Protein AF-A0A7C7VV37-F1 (afdb_monomer_lite)

Sequence (136 aa):
MTAARTYRVFPTTESDFDLLTTAVGGDRRAAWALLNKYGSPAAIASSSPDELAKVSGLGPDRAAVLKAGLELGRRAALARPQERPRITKPDDAAALLMSRMRPERLKQAAGDRLSGSPHPHLLPMGQPSGAGGRIL

pLDDT: mean 74.8, std 21.43, range [36.81, 97.81]

Structure (mmCIF, N/CA/C/O backbone):
data_AF-A0A7C7VV37-F1
#
_entry.id   AF-A0A7C7VV37-F1
#
loop_
_atom_site.group_PDB
_atom_site.id
_atom_site.type_symbol
_atom_site.label_atom_id
_atom_site.label_alt_id
_atom_site.label_comp_id
_atom_site.label_asym_id
_atom_site.label_entity_id
_atom_site.label_seq_id
_atom_site.pdbx_PDB_ins_code
_atom_site.Cartn_x
_atom_site.Cartn_y
_atom_site.Cartn_z
_atom_site.occupancy
_atom_site.B_iso_or_equiv
_atom_site.auth_seq_id
_atom_site.auth_comp_id
_atom_site.auth_asym_id
_atom_site.auth_atom_id
_atom_site.pdbx_PDB_model_num
ATOM 1 N N . MET A 1 1 ? -19.741 3.451 -25.345 1.00 37.84 1 MET A N 1
ATOM 2 C CA . MET A 1 1 ? -18.935 4.601 -24.876 1.00 37.84 1 MET A CA 1
ATOM 3 C C . MET A 1 1 ? -17.773 4.053 -24.063 1.00 37.84 1 MET A C 1
ATOM 5 O O . MET A 1 1 ? -17.946 3.718 -22.900 1.00 37.84 1 MET A O 1
ATOM 9 N N . THR A 1 2 ? -16.629 3.845 -24.712 1.00 39.16 2 THR A N 1
ATOM 10 C CA . THR A 1 2 ? -15.441 3.221 -24.112 1.00 39.16 2 THR A CA 1
ATOM 11 C C . THR A 1 2 ? -14.607 4.307 -23.443 1.00 39.16 2 THR A C 1
ATOM 13 O O . THR A 1 2 ? -14.060 5.167 -24.128 1.00 39.16 2 THR A O 1
ATOM 16 N N . ALA A 1 3 ? -14.549 4.307 -22.110 1.00 40.84 3 ALA A N 1
ATOM 17 C CA . ALA A 1 3 ? -13.717 5.238 -21.359 1.00 40.84 3 ALA A CA 1
ATOM 18 C C . ALA A 1 3 ? -12.240 4.927 -21.633 1.00 40.84 3 ALA A C 1
ATOM 20 O O . ALA A 1 3 ? -11.738 3.865 -21.260 1.00 40.84 3 ALA A O 1
ATOM 21 N N . ALA A 1 4 ? -11.555 5.846 -22.314 1.00 40.44 4 ALA A N 1
ATOM 22 C CA . ALA A 1 4 ? -10.115 5.796 -22.496 1.00 40.44 4 ALA A CA 1
ATOM 23 C C . ALA A 1 4 ? -9.451 5.845 -21.113 1.00 40.44 4 ALA A C 1
ATOM 25 O O . ALA A 1 4 ? -9.423 6.878 -20.447 1.00 40.44 4 ALA A O 1
ATOM 26 N N . ARG A 1 5 ? -8.958 4.694 -20.652 1.00 44.53 5 ARG A N 1
ATOM 27 C CA . ARG A 1 5 ? -8.168 4.583 -19.429 1.00 44.53 5 ARG A CA 1
ATOM 28 C C . ARG A 1 5 ? -6.761 5.052 -19.769 1.00 44.53 5 ARG A C 1
ATOM 30 O O . ARG A 1 5 ? -5.924 4.270 -20.206 1.00 44.53 5 ARG A O 1
ATOM 37 N N . THR A 1 6 ? -6.544 6.356 -19.653 1.00 48.72 6 THR A N 1
ATOM 38 C CA . THR A 1 6 ? -5.252 6.999 -19.880 1.00 48.72 6 THR A CA 1
ATOM 39 C C . THR A 1 6 ? -4.242 6.399 -18.908 1.00 48.72 6 THR A C 1
ATOM 41 O O . THR A 1 6 ? -4.266 6.688 -17.713 1.00 48.72 6 THR A O 1
ATOM 44 N N . TYR A 1 7 ? -3.375 5.517 -19.404 1.00 41.97 7 TYR A N 1
ATOM 45 C CA . TYR A 1 7 ? -2.213 5.059 -18.657 1.00 41.97 7 TYR A CA 1
ATOM 46 C C . TYR A 1 7 ? -1.293 6.263 -18.481 1.00 41.97 7 TYR A C 1
ATOM 48 O O . TYR A 1 7 ? -0.603 6.677 -19.412 1.00 41.97 7 TYR A O 1
ATOM 56 N N . ARG A 1 8 ? -1.324 6.874 -17.296 1.00 59.25 8 ARG A N 1
ATOM 57 C CA . ARG A 1 8 ? -0.332 7.876 -16.929 1.00 59.25 8 ARG A CA 1
ATOM 58 C C . ARG A 1 8 ? 0.976 7.123 -16.715 1.00 59.25 8 ARG A C 1
ATOM 60 O O . ARG A 1 8 ? 1.091 6.326 -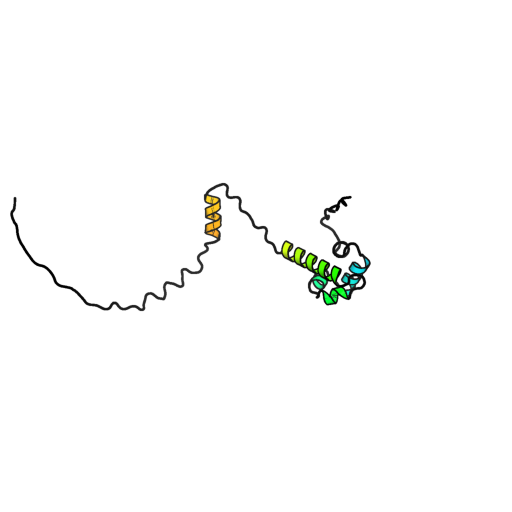15.790 1.00 59.25 8 ARG A O 1
ATOM 67 N N . VAL A 1 9 ? 1.913 7.310 -17.636 1.00 47.94 9 VAL A N 1
ATOM 68 C CA . VAL A 1 9 ? 3.290 6.839 -17.487 1.00 47.94 9 VAL A CA 1
ATOM 69 C C . VAL A 1 9 ? 3.859 7.546 -16.259 1.00 47.94 9 VAL A C 1
ATOM 71 O O . VAL A 1 9 ? 3.878 8.774 -16.219 1.00 47.94 9 VAL A O 1
ATOM 74 N N . PHE A 1 10 ? 4.235 6.778 -15.237 1.00 49.16 10 PHE A N 1
ATOM 75 C CA . PHE A 1 10 ? 4.774 7.323 -13.994 1.00 49.16 10 PHE A CA 1
ATOM 76 C C . PHE A 1 10 ? 6.216 7.802 -14.232 1.00 49.16 10 PHE A C 1
ATOM 78 O O . PHE A 1 10 ? 7.053 6.985 -14.629 1.00 49.16 10 PHE A O 1
ATOM 85 N N . PRO A 1 11 ? 6.532 9.092 -14.026 1.00 54.22 11 PRO A N 1
ATOM 86 C CA . PRO A 1 11 ? 7.916 9.543 -13.962 1.00 54.22 11 PRO A CA 1
ATOM 87 C C . PRO A 1 11 ? 8.602 8.930 -12.730 1.00 54.22 11 PRO A C 1
ATOM 89 O O . PRO A 1 11 ? 7.966 8.627 -11.726 1.00 54.22 11 PRO A O 1
ATOM 92 N N . THR A 1 12 ? 9.916 8.729 -12.792 1.00 58.50 12 THR A N 1
ATOM 93 C CA . THR A 1 12 ? 10.710 7.975 -11.800 1.00 58.50 12 THR A CA 1
ATOM 94 C C . THR A 1 12 ? 10.874 8.655 -10.430 1.00 58.50 12 THR A C 1
ATOM 96 O O . THR A 1 12 ? 11.605 8.150 -9.584 1.00 58.50 12 THR A O 1
ATOM 99 N N . THR A 1 13 ? 10.204 9.782 -10.192 1.00 53.66 13 THR A N 1
ATOM 100 C CA . THR A 1 13 ? 10.221 10.558 -8.942 1.00 53.66 13 THR A CA 1
ATOM 101 C C . THR A 1 13 ? 8.792 10.919 -8.559 1.00 53.66 13 THR A C 1
ATOM 103 O O . THR A 1 13 ? 8.325 12.014 -8.857 1.00 53.66 13 THR A O 1
ATOM 106 N N . GLU A 1 14 ? 8.094 9.992 -7.914 1.00 67.38 14 GLU A N 1
ATOM 107 C CA . GLU A 1 14 ? 6.828 10.264 -7.230 1.00 67.38 14 GLU A CA 1
ATOM 108 C C . GLU A 1 14 ? 7.069 10.100 -5.730 1.00 67.38 14 GLU A C 1
ATOM 110 O O . GLU A 1 14 ? 7.796 9.193 -5.313 1.00 67.38 14 GLU A O 1
ATOM 115 N N . SER A 1 15 ? 6.499 10.985 -4.910 1.00 87.62 15 SER A N 1
ATOM 116 C CA . SER A 1 15 ? 6.572 10.804 -3.460 1.00 87.62 15 SER A CA 1
ATOM 117 C C . SER A 1 15 ? 5.749 9.579 -3.045 1.00 87.62 15 SER A C 1
ATOM 119 O O . SER A 1 15 ? 4.760 9.235 -3.700 1.00 87.62 15 SER A O 1
ATOM 121 N N . ASP A 1 16 ? 6.089 8.950 -1.916 1.00 89.50 16 ASP A N 1
ATOM 122 C CA . ASP A 1 16 ? 5.292 7.855 -1.339 1.00 89.50 16 ASP A CA 1
ATOM 123 C C . ASP A 1 16 ? 3.809 8.229 -1.200 1.00 89.50 16 ASP A C 1
ATOM 125 O O . ASP A 1 16 ? 2.917 7.396 -1.370 1.00 89.50 16 ASP A O 1
ATOM 129 N N . PHE A 1 17 ? 3.535 9.504 -0.928 1.00 92.00 17 PHE A N 1
ATOM 130 C CA . PHE A 1 17 ? 2.188 10.030 -0.802 1.00 92.00 17 PHE A CA 1
ATOM 131 C C . PHE A 1 17 ? 1.425 10.055 -2.132 1.00 92.00 17 PHE A C 1
ATOM 133 O O . PHE A 1 17 ? 0.242 9.702 -2.159 1.00 92.00 17 PHE A O 1
ATOM 140 N N . ASP A 1 18 ? 2.068 10.430 -3.237 1.00 91.75 18 ASP A N 1
ATOM 141 C CA . ASP A 1 18 ? 1.428 10.474 -4.559 1.00 91.75 18 ASP A CA 1
ATOM 142 C C . ASP A 1 18 ? 1.213 9.062 -5.123 1.00 91.75 18 ASP A C 1
ATOM 144 O O . ASP A 1 18 ? 0.149 8.758 -5.684 1.00 91.75 18 ASP A O 1
ATOM 148 N N . LEU A 1 19 ? 2.161 8.155 -4.864 1.00 91.50 19 LEU A N 1
ATOM 149 C CA . LEU A 1 19 ? 2.008 6.730 -5.156 1.00 91.50 19 LEU A CA 1
ATOM 150 C C . LEU A 1 19 ? 0.844 6.122 -4.372 1.00 91.50 19 LEU A C 1
ATOM 152 O O . LEU A 1 19 ? -0.016 5.463 -4.960 1.00 91.50 19 LEU A O 1
ATOM 156 N N . LEU A 1 20 ? 0.765 6.382 -3.064 1.00 93.25 20 LEU A N 1
ATOM 157 C CA . LEU A 1 20 ? -0.339 5.899 -2.238 1.00 93.25 20 LEU A CA 1
ATOM 158 C C . LEU A 1 20 ? -1.669 6.508 -2.660 1.00 93.25 20 LEU A C 1
ATOM 160 O O . LEU A 1 20 ? -2.638 5.766 -2.786 1.00 93.25 20 LEU A O 1
ATOM 164 N N . THR A 1 21 ? -1.715 7.813 -2.943 1.00 94.44 21 THR A N 1
ATOM 165 C CA . THR A 1 21 ? -2.909 8.493 -3.466 1.00 94.44 21 THR A CA 1
ATOM 166 C C . THR A 1 21 ? -3.427 7.772 -4.702 1.00 94.44 21 THR A C 1
ATOM 168 O O . THR A 1 21 ? -4.615 7.466 -4.785 1.00 94.44 21 THR A O 1
ATOM 171 N N . THR A 1 22 ? -2.542 7.434 -5.638 1.00 92.12 22 THR A N 1
ATOM 172 C CA . THR A 1 22 ? -2.913 6.692 -6.846 1.00 92.12 22 THR A CA 1
ATOM 173 C C . THR A 1 22 ? -3.379 5.272 -6.522 1.00 92.12 22 THR A C 1
ATOM 175 O O . THR A 1 22 ? -4.425 4.847 -7.012 1.00 92.12 22 THR A O 1
ATOM 178 N N . ALA A 1 23 ? -2.650 4.552 -5.665 1.00 91.94 23 ALA A N 1
ATOM 179 C CA . ALA A 1 23 ? -2.962 3.175 -5.282 1.00 91.94 23 ALA A CA 1
ATOM 180 C C . ALA A 1 23 ? -4.324 3.044 -4.589 1.00 91.94 23 ALA A C 1
ATOM 182 O O . ALA A 1 23 ? -5.014 2.041 -4.760 1.00 91.94 23 ALA A O 1
ATOM 183 N N . VAL A 1 24 ? -4.743 4.072 -3.849 1.00 93.50 24 VAL A N 1
ATOM 184 C CA . VAL A 1 24 ? -6.067 4.114 -3.230 1.00 93.50 24 VAL A CA 1
ATOM 185 C C . VAL A 1 24 ? -7.133 4.727 -4.147 1.00 93.50 24 VAL A C 1
ATOM 187 O O . VAL A 1 24 ? -8.242 4.951 -3.690 1.00 93.50 24 VAL A O 1
ATOM 190 N N . GLY A 1 25 ? -6.872 4.984 -5.431 1.00 90.94 25 GLY A N 1
ATOM 191 C CA . GLY A 1 25 ? -7.888 5.486 -6.367 1.00 90.94 25 GLY A CA 1
ATOM 192 C C . GLY A 1 25 ? -8.094 7.005 -6.340 1.00 90.94 25 GLY A C 1
ATOM 193 O O . GLY A 1 25 ? -9.196 7.482 -6.590 1.00 90.94 25 GLY A O 1
ATOM 194 N N . GLY A 1 26 ? -7.049 7.773 -6.030 1.00 91.12 26 GLY A N 1
ATOM 195 C CA . GLY A 1 26 ? -7.045 9.241 -6.047 1.00 91.12 26 GLY A CA 1
ATOM 196 C C . GLY A 1 26 ? -7.403 9.907 -4.714 1.00 91.12 26 GLY A C 1
ATOM 197 O O . GLY A 1 26 ? -7.388 11.133 -4.607 1.00 91.12 26 GLY A O 1
ATOM 198 N N . ASP A 1 27 ? -7.706 9.127 -3.680 1.00 94.44 27 ASP A N 1
ATOM 199 C CA . ASP A 1 27 ? -8.124 9.644 -2.377 1.00 94.44 27 ASP A CA 1
ATOM 200 C C . ASP A 1 27 ? -6.929 10.085 -1.522 1.00 94.44 27 ASP A C 1
ATOM 202 O O . ASP A 1 27 ? -6.329 9.320 -0.761 1.00 94.44 27 ASP A O 1
ATOM 206 N N . ARG A 1 28 ? -6.604 11.371 -1.636 1.00 94.69 28 ARG A N 1
ATOM 207 C CA . ARG A 1 28 ? -5.515 12.016 -0.891 1.00 94.69 28 ARG A CA 1
ATOM 208 C C . ARG A 1 28 ? -5.706 11.956 0.626 1.00 94.69 28 ARG A C 1
ATOM 210 O O . ARG A 1 28 ? -4.719 11.931 1.356 1.00 94.69 28 ARG A O 1
ATOM 217 N N . ARG A 1 29 ? -6.952 11.937 1.120 1.00 95.88 29 ARG A N 1
ATOM 218 C CA . ARG A 1 29 ? -7.229 11.890 2.566 1.00 95.88 29 ARG A CA 1
ATOM 219 C C . ARG A 1 29 ? -6.911 10.511 3.125 1.00 95.88 29 ARG A C 1
ATOM 221 O O . ARG A 1 29 ? -6.231 10.421 4.144 1.00 95.88 29 ARG A O 1
ATOM 228 N N . ALA A 1 30 ? -7.332 9.455 2.429 1.00 96.00 30 ALA A N 1
ATOM 229 C CA . ALA A 1 30 ? -6.977 8.087 2.795 1.00 96.00 30 ALA A CA 1
ATOM 230 C C . ALA A 1 30 ? -5.456 7.860 2.730 1.00 96.00 30 ALA A C 1
ATOM 232 O O . ALA A 1 30 ? -4.888 7.282 3.654 1.00 96.00 30 ALA A O 1
ATOM 233 N N . ALA A 1 31 ? -4.776 8.374 1.696 1.00 95.75 31 ALA A N 1
ATOM 234 C CA . ALA A 1 31 ? -3.317 8.285 1.582 1.00 95.75 31 ALA A CA 1
ATOM 235 C C . ALA A 1 31 ? -2.589 8.987 2.741 1.00 95.75 31 ALA A C 1
ATOM 237 O O . ALA A 1 31 ? -1.659 8.429 3.322 1.00 95.75 31 ALA A O 1
ATOM 238 N N . TRP A 1 32 ? -3.048 10.180 3.130 1.00 95.62 32 TRP A N 1
ATOM 239 C CA . TRP A 1 32 ? -2.484 10.917 4.263 1.00 95.62 32 TRP A CA 1
ATOM 240 C C . TRP A 1 32 ? -2.717 10.178 5.583 1.00 95.62 32 TRP A C 1
ATOM 242 O O . TRP A 1 32 ? -1.799 10.033 6.387 1.00 95.62 32 TRP A O 1
ATOM 252 N N . ALA A 1 33 ? -3.929 9.655 5.793 1.00 96.88 33 ALA A N 1
ATOM 253 C CA . ALA A 1 33 ? -4.268 8.885 6.986 1.00 96.88 33 ALA A CA 1
ATOM 254 C C . ALA A 1 33 ? -3.435 7.598 7.099 1.00 96.88 33 ALA A C 1
ATOM 256 O O . ALA A 1 33 ? -3.002 7.245 8.194 1.00 96.88 33 ALA A O 1
ATOM 257 N N . LEU A 1 34 ? -3.170 6.923 5.976 1.00 97.19 34 LEU A N 1
ATOM 258 C CA . LEU A 1 34 ? -2.282 5.764 5.921 1.00 97.19 34 LEU A CA 1
ATOM 259 C C . LEU A 1 34 ? -0.846 6.138 6.306 1.00 97.19 34 LEU A C 1
ATOM 261 O O . LEU A 1 34 ? -0.280 5.512 7.202 1.00 97.19 34 LEU A O 1
ATOM 265 N N . LEU A 1 35 ? -0.267 7.167 5.682 1.00 95.62 35 LEU A N 1
ATOM 266 C CA . LEU A 1 35 ? 1.104 7.579 5.995 1.00 95.62 35 LEU A CA 1
ATOM 267 C C . LEU A 1 35 ? 1.257 8.057 7.435 1.00 95.62 35 LEU A C 1
ATOM 269 O O . LEU A 1 35 ? 2.227 7.692 8.085 1.00 95.62 35 LEU A O 1
ATOM 273 N N . ASN A 1 36 ? 0.292 8.792 7.978 1.00 96.38 36 ASN A N 1
ATOM 274 C CA . ASN A 1 36 ? 0.379 9.230 9.369 1.00 96.38 36 ASN A CA 1
ATOM 275 C C . ASN A 1 36 ? 0.199 8.104 10.377 1.00 96.38 36 ASN A C 1
ATOM 277 O O . ASN A 1 36 ? 0.824 8.126 11.432 1.00 96.38 36 ASN A O 1
ATOM 281 N N . LYS A 1 37 ? -0.665 7.129 10.080 1.00 97.06 37 LYS A N 1
ATOM 282 C CA . LYS A 1 37 ? -0.914 6.013 10.995 1.00 97.06 37 LYS A CA 1
ATOM 283 C C . LYS A 1 37 ? 0.224 4.992 10.986 1.00 97.06 37 LYS A C 1
ATOM 285 O O . LYS A 1 37 ? 0.547 4.450 12.036 1.00 97.06 37 LYS A O 1
ATOM 290 N N . TYR A 1 38 ? 0.800 4.708 9.819 1.00 97.00 38 TYR A N 1
ATOM 291 C CA . TYR A 1 38 ? 1.765 3.615 9.639 1.00 97.00 38 TYR A CA 1
ATOM 292 C C . TYR A 1 38 ? 3.201 4.097 9.382 1.00 97.00 38 TYR A C 1
ATOM 294 O O . TYR A 1 38 ? 4.138 3.309 9.466 1.00 97.00 38 TYR A O 1
ATOM 302 N N . GLY A 1 39 ? 3.402 5.373 9.057 1.00 94.38 39 GLY A N 1
ATOM 303 C CA . GLY A 1 39 ? 4.710 6.015 8.889 1.00 94.38 39 GLY A CA 1
ATOM 304 C C . GLY A 1 39 ? 5.436 5.704 7.578 1.00 94.38 39 GLY A C 1
ATOM 305 O O . GLY A 1 39 ? 6.222 6.525 7.118 1.00 94.38 39 GLY A O 1
ATOM 306 N N . SER A 1 40 ? 5.196 4.546 6.957 1.00 93.81 40 SER A N 1
ATOM 307 C CA . SER A 1 40 ? 5.883 4.151 5.719 1.00 93.81 40 SER A CA 1
ATOM 308 C C . SER A 1 40 ? 5.062 3.192 4.845 1.00 93.81 40 SER A C 1
ATOM 310 O O . SER A 1 40 ? 4.260 2.413 5.374 1.00 93.81 40 SER A O 1
ATOM 312 N N . PRO A 1 41 ? 5.305 3.151 3.518 1.00 92.00 41 PRO A N 1
ATOM 313 C CA . PRO A 1 41 ? 4.717 2.143 2.632 1.00 92.00 41 PRO A CA 1
ATOM 314 C C . PRO A 1 41 ? 5.028 0.701 3.047 1.00 92.00 41 PRO A C 1
ATOM 316 O O . PRO A 1 41 ? 4.180 -0.176 2.895 1.00 92.00 41 PRO A O 1
ATOM 319 N N . ALA A 1 42 ? 6.213 0.449 3.613 1.00 92.12 42 ALA A N 1
ATOM 320 C CA . ALA A 1 42 ? 6.595 -0.874 4.103 1.00 92.12 42 ALA A CA 1
ATOM 321 C C . ALA A 1 42 ? 5.703 -1.336 5.270 1.00 92.12 42 ALA A C 1
ATOM 323 O O . ALA A 1 42 ? 5.225 -2.470 5.262 1.00 92.12 42 ALA A O 1
ATOM 324 N N . ALA A 1 43 ? 5.421 -0.450 6.230 1.00 96.25 43 ALA A N 1
ATOM 325 C CA . ALA A 1 43 ? 4.519 -0.739 7.348 1.00 96.25 43 ALA A CA 1
ATOM 326 C C . ALA A 1 43 ? 3.057 -0.916 6.895 1.00 96.25 43 ALA A C 1
ATOM 328 O O . ALA A 1 43 ? 2.331 -1.769 7.406 1.00 96.25 43 ALA A O 1
ATOM 329 N N . ILE A 1 44 ? 2.622 -0.158 5.884 1.00 97.06 44 ILE A N 1
ATOM 330 C CA . ILE A 1 44 ? 1.308 -0.356 5.252 1.00 97.06 44 ILE A CA 1
ATOM 331 C C . ILE A 1 44 ? 1.250 -1.740 4.586 1.00 97.06 44 ILE A C 1
ATOM 333 O O . ILE A 1 44 ? 0.273 -2.472 4.743 1.00 97.06 44 ILE A O 1
ATOM 337 N N . ALA A 1 45 ? 2.311 -2.133 3.876 1.00 95.69 45 ALA A N 1
ATOM 338 C CA . ALA A 1 45 ? 2.392 -3.419 3.193 1.00 95.69 45 ALA A CA 1
ATOM 339 C C . ALA A 1 45 ? 2.433 -4.618 4.150 1.00 95.69 45 ALA A C 1
ATOM 341 O O . ALA A 1 45 ? 1.927 -5.679 3.783 1.00 95.69 45 ALA A O 1
ATOM 342 N N . SER A 1 46 ? 2.979 -4.477 5.360 1.00 96.00 46 SER A N 1
ATOM 343 C CA . SER A 1 46 ? 2.979 -5.542 6.373 1.00 96.00 46 SER A CA 1
ATOM 344 C C . SER A 1 46 ? 1.672 -5.640 7.169 1.00 96.00 46 SER A C 1
ATOM 346 O O . SER A 1 46 ? 1.390 -6.695 7.732 1.00 96.00 46 SER A O 1
ATOM 348 N N . SER A 1 47 ? 0.846 -4.592 7.170 1.00 97.75 47 SER A N 1
ATOM 349 C CA . SER A 1 47 ? -0.438 -4.564 7.882 1.00 97.75 47 SER A CA 1
ATOM 350 C C . SER A 1 47 ? -1.487 -5.488 7.249 1.00 97.75 47 SER A C 1
ATOM 352 O O . SER A 1 47 ? -1.458 -5.770 6.040 1.00 97.75 47 SER A O 1
ATOM 354 N N . SER A 1 48 ? -2.438 -5.963 8.056 1.00 96.81 48 SER A N 1
ATOM 355 C CA . SER A 1 48 ? -3.534 -6.814 7.577 1.00 96.81 48 SER A CA 1
ATOM 356 C C . SER A 1 48 ? -4.608 -6.011 6.816 1.00 96.81 48 SER A C 1
ATOM 358 O O . SER A 1 48 ? -4.797 -4.822 7.089 1.00 96.81 48 SER A O 1
ATOM 360 N N . PRO A 1 49 ? -5.351 -6.631 5.875 1.00 95.56 49 PRO A N 1
ATOM 361 C CA . PRO A 1 49 ? -6.460 -5.964 5.189 1.00 95.56 49 PRO A CA 1
ATOM 362 C C . PRO A 1 49 ? -7.505 -5.385 6.155 1.00 95.56 49 PRO A C 1
ATOM 364 O O . PRO A 1 49 ? -7.968 -4.268 5.941 1.00 95.56 49 PRO A O 1
ATOM 367 N N . ASP A 1 50 ? -7.817 -6.089 7.248 1.00 97.38 50 ASP A N 1
ATOM 368 C CA . ASP A 1 50 ? -8.810 -5.652 8.239 1.00 97.38 50 ASP A CA 1
ATOM 369 C C . ASP A 1 50 ? -8.358 -4.414 9.025 1.00 97.38 50 ASP A C 1
ATOM 371 O O . ASP A 1 50 ? -9.163 -3.544 9.359 1.00 97.38 50 ASP A O 1
ATOM 375 N N . GLU A 1 51 ? -7.063 -4.292 9.324 1.00 97.81 51 GLU A N 1
ATOM 376 C CA . GLU A 1 51 ? -6.513 -3.094 9.967 1.00 97.81 51 GLU A CA 1
ATOM 377 C C . GLU A 1 51 ? -6.509 -1.890 9.031 1.00 97.81 51 GLU A C 1
ATOM 379 O O . GLU A 1 51 ? -6.792 -0.769 9.467 1.00 97.81 51 GLU A O 1
ATOM 384 N N . LEU A 1 52 ? -6.201 -2.125 7.755 1.00 97.69 52 LEU A N 1
ATOM 385 C CA . LEU A 1 52 ? -6.226 -1.096 6.722 1.00 97.69 52 LEU A CA 1
ATOM 386 C C . LEU A 1 52 ? -7.660 -0.640 6.437 1.00 97.69 52 LEU A C 1
ATOM 388 O O . LEU A 1 52 ? -7.898 0.557 6.307 1.00 97.69 52 LEU A O 1
ATOM 392 N N . ALA A 1 53 ? -8.632 -1.555 6.431 1.00 97.50 53 ALA A N 1
ATOM 393 C CA . ALA A 1 53 ? -10.047 -1.244 6.225 1.00 97.50 53 ALA A CA 1
ATOM 394 C C . ALA A 1 53 ? -10.611 -0.275 7.280 1.00 97.50 53 ALA A C 1
ATOM 396 O O . ALA A 1 53 ? -11.551 0.465 6.992 1.00 97.50 53 ALA A O 1
ATOM 397 N N . LYS A 1 54 ? -10.010 -0.232 8.479 1.00 97.38 54 LYS A N 1
ATOM 398 C CA . LYS A 1 54 ? -10.357 0.717 9.555 1.00 97.38 54 LYS A CA 1
ATOM 399 C C . LYS A 1 54 ? -9.855 2.141 9.297 1.00 97.38 54 LYS A C 1
ATOM 401 O O . LYS A 1 54 ? -10.181 3.045 10.064 1.00 97.38 54 LYS A O 1
ATOM 406 N N . VAL A 1 55 ? -9.032 2.367 8.273 1.00 96.38 55 VAL A N 1
ATOM 407 C CA . VAL A 1 55 ? -8.631 3.720 7.877 1.00 96.38 55 VAL A CA 1
ATOM 408 C C . VAL A 1 55 ? -9.812 4.412 7.204 1.00 96.38 55 VAL A C 1
ATOM 410 O O . VAL A 1 55 ? -10.402 3.891 6.256 1.00 96.38 55 VAL A O 1
ATOM 413 N N . SER A 1 56 ? -10.147 5.603 7.703 1.00 92.12 56 SER A N 1
ATOM 414 C CA . SER A 1 56 ? -11.250 6.409 7.178 1.00 92.12 56 SER A CA 1
ATOM 415 C C . SER A 1 56 ? -11.098 6.636 5.672 1.00 92.12 56 SER A C 1
ATOM 417 O O . SER A 1 56 ? -10.037 7.042 5.198 1.00 92.12 56 SER A O 1
ATOM 419 N N . GLY A 1 57 ? -12.163 6.345 4.925 1.00 87.25 57 GLY A N 1
ATOM 420 C CA . GLY A 1 57 ? -12.198 6.456 3.467 1.00 87.25 57 GLY A CA 1
ATOM 421 C C . GLY A 1 57 ? -11.707 5.224 2.702 1.00 87.25 57 GLY A C 1
ATOM 422 O O . GLY A 1 57 ? -11.950 5.162 1.503 1.00 87.25 57 GLY A O 1
ATOM 423 N N . LEU A 1 58 ? -11.083 4.223 3.341 1.00 93.62 58 LEU A N 1
ATOM 424 C CA . LEU A 1 58 ? -10.599 3.026 2.638 1.00 93.62 58 LEU A CA 1
ATOM 425 C C . LEU A 1 58 ? -11.673 1.926 2.564 1.00 93.62 58 LEU A C 1
ATOM 427 O O . LEU A 1 58 ? -12.087 1.545 1.471 1.00 93.62 58 LEU A O 1
ATOM 431 N N . GLY A 1 59 ? -12.171 1.449 3.708 1.00 95.19 59 GLY A N 1
ATOM 432 C CA . GLY A 1 59 ? -13.109 0.320 3.751 1.00 95.19 59 GLY A CA 1
ATOM 433 C C . GLY A 1 59 ? -12.500 -1.008 3.254 1.00 95.19 59 GLY A C 1
ATOM 434 O O . GLY A 1 59 ? -11.343 -1.042 2.822 1.00 95.19 59 GLY A O 1
ATOM 435 N N . PRO A 1 60 ? -13.250 -2.123 3.328 1.00 96.75 60 PRO A N 1
ATOM 436 C CA . PRO A 1 60 ? -12.722 -3.464 3.054 1.00 96.75 60 PRO A CA 1
ATOM 437 C C . PRO A 1 60 ? -12.282 -3.652 1.597 1.00 96.75 60 PRO A C 1
ATOM 439 O O . PRO A 1 60 ? -11.177 -4.135 1.348 1.00 96.75 60 PRO A O 1
ATOM 442 N N . ASP A 1 61 ? -13.088 -3.202 0.633 1.00 95.19 61 ASP A N 1
ATOM 443 C CA . ASP A 1 61 ? -12.815 -3.422 -0.791 1.00 95.19 61 ASP A CA 1
ATOM 444 C C . ASP A 1 61 ? -11.534 -2.713 -1.244 1.00 95.19 61 ASP A C 1
ATOM 446 O O . ASP A 1 61 ? -10.661 -3.318 -1.872 1.00 95.19 61 ASP A O 1
ATOM 450 N N . ARG A 1 62 ? -11.362 -1.432 -0.884 1.00 94.81 62 ARG A N 1
ATOM 451 C CA . ARG A 1 62 ? -10.150 -0.690 -1.267 1.00 94.81 62 ARG A CA 1
ATOM 452 C C . ARG A 1 62 ? -8.934 -1.139 -0.463 1.00 94.81 62 ARG A C 1
ATOM 454 O O . ARG A 1 62 ? -7.831 -1.092 -1.001 1.00 94.81 62 ARG A O 1
ATOM 461 N N . ALA A 1 63 ? -9.105 -1.612 0.774 1.00 96.88 63 ALA A N 1
ATOM 462 C CA . ALA A 1 63 ? -8.014 -2.218 1.536 1.00 96.88 63 ALA A CA 1
ATOM 463 C C . ALA A 1 63 ? -7.504 -3.499 0.859 1.00 96.88 63 ALA A C 1
ATOM 465 O O . ALA A 1 63 ? -6.292 -3.674 0.707 1.00 96.88 63 ALA A O 1
ATOM 466 N N . ALA A 1 64 ? -8.413 -4.353 0.380 1.00 96.38 64 ALA A N 1
ATOM 467 C CA . ALA A 1 64 ? -8.064 -5.547 -0.383 1.00 96.38 64 ALA A CA 1
ATOM 468 C C . ALA A 1 64 ? -7.335 -5.196 -1.693 1.00 96.38 64 ALA A C 1
ATOM 470 O O . ALA A 1 64 ? -6.288 -5.777 -1.988 1.00 96.38 64 ALA A O 1
ATOM 471 N N . VAL A 1 65 ? -7.827 -4.202 -2.444 1.00 95.69 65 VAL A N 1
ATOM 472 C CA . VAL A 1 65 ? -7.176 -3.720 -3.679 1.00 95.69 65 VAL A CA 1
ATOM 473 C C . VAL A 1 65 ? -5.781 -3.158 -3.401 1.00 95.69 65 VAL A C 1
ATOM 475 O O . VAL A 1 65 ? -4.832 -3.515 -4.101 1.00 95.69 65 VAL A O 1
ATOM 478 N N . LEU A 1 66 ? -5.624 -2.330 -2.363 1.00 96.19 66 LEU A N 1
ATOM 479 C CA . LEU A 1 66 ? -4.325 -1.783 -1.965 1.00 96.19 66 LEU A CA 1
ATOM 480 C C . LEU A 1 66 ? -3.331 -2.907 -1.643 1.00 96.19 66 LEU A C 1
ATOM 482 O O . LEU A 1 66 ? -2.202 -2.897 -2.134 1.00 96.19 66 LEU A O 1
ATOM 486 N N . LYS A 1 67 ? -3.758 -3.917 -0.875 1.00 96.75 67 LYS A N 1
ATOM 487 C CA . LYS A 1 67 ? -2.925 -5.083 -0.550 1.00 96.75 67 LYS A CA 1
ATOM 488 C C . LYS A 1 67 ? -2.540 -5.887 -1.784 1.00 96.75 67 LYS A C 1
ATOM 490 O O . LYS A 1 67 ? -1.382 -6.284 -1.898 1.00 96.75 67 LYS A O 1
ATOM 495 N N . ALA A 1 68 ? -3.471 -6.095 -2.710 1.00 95.81 68 ALA A N 1
ATOM 496 C CA . ALA A 1 68 ? -3.183 -6.773 -3.968 1.00 95.81 68 ALA A CA 1
ATOM 497 C C . ALA A 1 68 ? -2.141 -6.002 -4.797 1.00 95.81 68 ALA A C 1
ATOM 499 O O . ALA A 1 68 ? -1.196 -6.605 -5.305 1.00 95.81 68 ALA A O 1
ATOM 500 N N . GLY A 1 69 ? -2.268 -4.673 -4.882 1.00 94.44 69 GLY A N 1
ATOM 501 C CA . GLY A 1 69 ? -1.309 -3.809 -5.573 1.00 94.44 69 GLY A CA 1
ATOM 502 C C . GLY A 1 69 ? 0.089 -3.846 -4.951 1.00 94.44 69 GLY A C 1
ATOM 503 O O . GLY A 1 69 ? 1.077 -4.005 -5.667 1.00 94.44 69 GLY A O 1
ATOM 504 N N . LEU A 1 70 ? 0.182 -3.773 -3.620 1.00 94.69 70 LEU A N 1
ATOM 505 C CA . LEU A 1 70 ? 1.457 -3.848 -2.897 1.00 94.69 70 LEU A CA 1
ATOM 506 C C . LEU A 1 70 ? 2.134 -5.214 -3.063 1.00 94.69 70 LEU A C 1
ATOM 508 O O . LEU A 1 70 ? 3.339 -5.280 -3.302 1.00 94.69 70 LEU A O 1
ATOM 512 N N . GLU A 1 71 ? 1.371 -6.306 -3.001 1.00 95.19 71 GLU A N 1
ATOM 513 C CA . GLU A 1 71 ? 1.909 -7.648 -3.241 1.00 95.19 71 GLU A CA 1
ATOM 514 C C . GLU A 1 71 ? 2.362 -7.826 -4.695 1.00 95.19 71 GLU A C 1
ATOM 516 O O . GLU A 1 71 ? 3.413 -8.418 -4.944 1.00 95.19 71 GLU A O 1
ATOM 521 N N . LEU A 1 72 ? 1.618 -7.283 -5.662 1.00 93.81 72 LEU A N 1
ATOM 522 C CA . LEU A 1 72 ? 2.037 -7.281 -7.061 1.00 93.81 72 LEU A CA 1
ATOM 523 C C . LEU A 1 72 ? 3.357 -6.520 -7.240 1.00 93.81 72 LEU A C 1
ATOM 525 O O . LEU A 1 72 ? 4.272 -7.044 -7.874 1.00 93.81 72 LEU A O 1
ATOM 529 N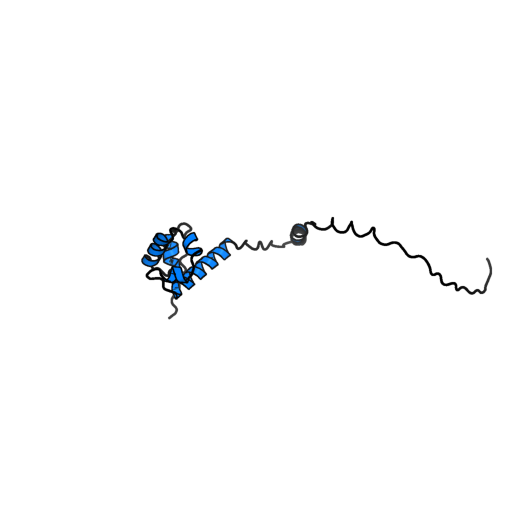 N . GLY A 1 73 ? 3.485 -5.335 -6.636 1.00 89.19 73 GLY A N 1
ATOM 530 C CA . GLY A 1 73 ? 4.728 -4.560 -6.628 1.00 89.19 73 GLY A CA 1
ATOM 531 C C . GLY A 1 73 ? 5.894 -5.339 -6.015 1.00 89.1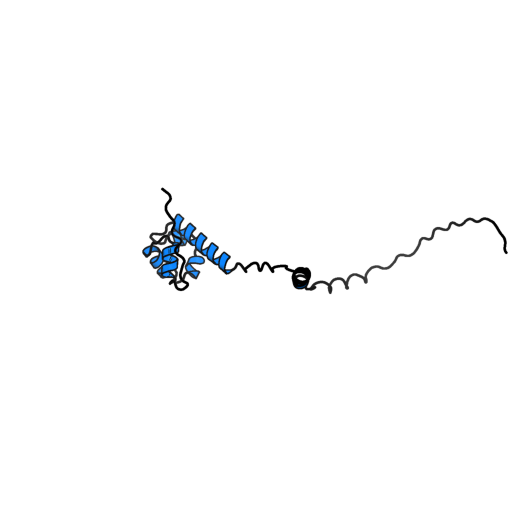9 73 GLY A C 1
ATOM 532 O O . GLY A 1 73 ? 6.967 -5.416 -6.613 1.00 89.19 73 GLY A O 1
ATOM 533 N N . ARG A 1 74 ? 5.670 -6.012 -4.878 1.00 90.50 74 ARG A N 1
ATOM 534 C CA . ARG A 1 74 ? 6.672 -6.879 -4.236 1.00 90.50 74 ARG A CA 1
ATOM 535 C C . ARG A 1 74 ? 7.106 -8.025 -5.151 1.00 90.50 74 ARG A C 1
ATOM 537 O O . ARG A 1 74 ? 8.301 -8.282 -5.283 1.00 90.50 74 ARG A O 1
ATOM 544 N N . ARG A 1 75 ? 6.158 -8.711 -5.801 1.00 91.00 75 ARG A N 1
ATOM 545 C CA . ARG A 1 75 ? 6.460 -9.791 -6.756 1.00 91.00 75 ARG A CA 1
ATOM 546 C C . ARG A 1 75 ? 7.242 -9.279 -7.955 1.00 91.00 75 ARG A C 1
ATOM 548 O O . ARG A 1 75 ? 8.188 -9.942 -8.355 1.00 91.00 75 ARG A O 1
ATOM 555 N N . ALA A 1 76 ? 6.880 -8.118 -8.498 1.00 88.75 76 ALA A N 1
ATOM 556 C CA . ALA A 1 76 ? 7.591 -7.505 -9.614 1.00 88.75 76 ALA A CA 1
ATOM 557 C C . ALA A 1 76 ? 9.033 -7.126 -9.237 1.00 88.75 76 ALA A C 1
ATOM 559 O O . ALA A 1 76 ? 9.947 -7.402 -10.003 1.00 88.75 76 ALA A O 1
ATOM 560 N N . ALA A 1 77 ? 9.251 -6.569 -8.041 1.00 85.56 77 ALA A N 1
ATOM 561 C CA . ALA A 1 77 ? 10.586 -6.213 -7.555 1.00 85.56 77 ALA A CA 1
ATOM 562 C C . ALA A 1 77 ? 11.479 -7.440 -7.287 1.00 85.56 77 ALA A C 1
ATOM 564 O O . ALA A 1 77 ? 12.689 -7.390 -7.493 1.00 85.56 77 ALA A O 1
ATOM 565 N N . LEU A 1 78 ? 10.890 -8.548 -6.825 1.00 86.62 78 LEU A N 1
ATOM 566 C CA . LEU A 1 78 ? 11.606 -9.804 -6.574 1.00 86.62 78 LEU A CA 1
ATOM 567 C C . LEU A 1 78 ? 11.747 -10.684 -7.817 1.00 86.62 78 LEU A C 1
ATOM 569 O O . LEU A 1 78 ? 12.560 -11.613 -7.822 1.00 86.62 78 LEU A O 1
ATOM 573 N N . ALA A 1 79 ? 10.952 -10.428 -8.855 1.00 84.31 79 ALA A N 1
ATOM 574 C CA . ALA A 1 79 ? 11.068 -11.124 -10.117 1.00 84.31 79 ALA A CA 1
ATOM 575 C C . ALA A 1 79 ? 12.426 -10.776 -10.724 1.00 84.31 79 ALA A C 1
ATOM 577 O O . ALA A 1 79 ? 12.636 -9.695 -11.272 1.00 84.31 79 ALA A O 1
ATOM 578 N N . ARG A 1 80 ? 13.367 -11.721 -10.647 1.00 70.44 80 ARG A N 1
ATOM 579 C CA . ARG A 1 80 ? 14.540 -11.670 -11.513 1.00 70.44 80 ARG A CA 1
ATOM 580 C C . ARG A 1 80 ? 14.017 -11.655 -12.945 1.00 70.44 80 ARG A C 1
ATOM 582 O O . ARG A 1 80 ? 13.169 -12.501 -13.257 1.00 70.44 80 ARG A O 1
ATOM 589 N N . PRO A 1 81 ? 14.506 -10.759 -13.816 1.00 65.81 81 PRO A N 1
ATOM 590 C CA . PRO A 1 81 ? 14.308 -10.943 -15.238 1.00 65.81 81 PRO A CA 1
ATOM 591 C C . PRO A 1 81 ? 14.701 -12.388 -15.533 1.00 65.81 81 PRO A C 1
ATOM 593 O O . PRO A 1 81 ? 15.800 -12.815 -15.171 1.00 65.81 81 PRO A O 1
ATOM 596 N N . GLN A 1 82 ? 13.795 -13.178 -16.112 1.00 60.25 82 GLN A N 1
ATOM 597 C CA . GLN A 1 82 ? 14.253 -14.365 -16.809 1.00 60.25 82 GLN A CA 1
ATOM 598 C C . GLN A 1 82 ? 15.142 -13.814 -17.913 1.00 60.25 82 GLN A C 1
ATOM 600 O O . GLN A 1 82 ? 14.646 -13.396 -18.958 1.00 60.25 82 GLN A O 1
ATOM 605 N N . GLU A 1 83 ? 16.450 -13.757 -17.661 1.00 59.47 83 GLU A N 1
ATOM 606 C CA . GLU A 1 83 ? 17.416 -13.756 -18.737 1.00 59.47 83 GLU A CA 1
ATOM 607 C C . GLU A 1 83 ? 17.003 -14.953 -19.584 1.00 59.47 83 GLU A C 1
ATOM 609 O O . GLU A 1 83 ? 17.073 -16.109 -19.160 1.00 59.47 83 GLU A O 1
ATOM 614 N N . ARG A 1 84 ? 16.407 -14.648 -20.734 1.00 67.31 84 ARG A N 1
ATOM 615 C CA . ARG A 1 84 ? 16.227 -15.575 -21.835 1.00 67.31 84 ARG A CA 1
ATOM 616 C C . ARG A 1 84 ? 17.480 -15.389 -22.668 1.00 67.31 84 ARG A C 1
ATOM 618 O O . ARG A 1 84 ? 17.450 -14.587 -23.602 1.00 67.31 84 ARG A O 1
ATOM 625 N N . PRO A 1 85 ? 18.604 -16.014 -22.286 1.00 68.69 85 PRO A N 1
ATOM 626 C CA . PRO A 1 85 ? 19.819 -15.926 -23.066 1.00 68.69 85 PRO A CA 1
ATOM 627 C C . PRO A 1 85 ? 19.470 -16.343 -24.490 1.00 68.69 85 PRO A C 1
ATOM 629 O O . PRO A 1 85 ? 18.889 -17.404 -24.735 1.00 68.69 85 PRO A O 1
ATOM 632 N N . ARG A 1 86 ? 19.721 -15.428 -25.421 1.00 76.94 86 ARG A N 1
ATOM 633 C CA . ARG A 1 86 ? 19.41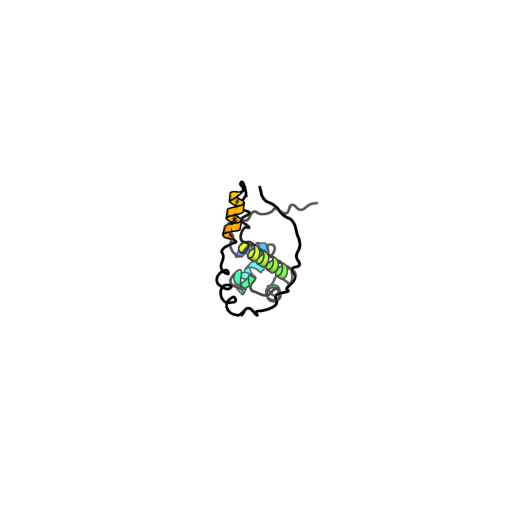0 -15.640 -26.824 1.00 76.94 86 ARG A CA 1
ATOM 634 C C . ARG A 1 86 ? 20.418 -16.652 -27.355 1.00 76.94 86 ARG A C 1
ATOM 636 O O . ARG A 1 86 ? 21.584 -16.319 -27.513 1.00 76.94 86 ARG A O 1
ATOM 643 N N . ILE A 1 87 ? 19.963 -17.876 -27.606 1.00 82.75 87 ILE A N 1
ATOM 644 C CA . ILE A 1 87 ? 20.777 -18.921 -28.230 1.00 82.75 87 ILE A CA 1
ATOM 645 C C . ILE A 1 87 ? 20.832 -18.602 -29.719 1.00 82.75 87 ILE A C 1
ATOM 647 O O . ILE A 1 87 ? 19.852 -18.782 -30.441 1.00 82.75 87 ILE A O 1
ATOM 651 N N . THR A 1 88 ? 21.961 -18.065 -30.159 1.00 87.38 88 THR A N 1
ATOM 652 C CA . THR A 1 88 ? 22.219 -17.764 -31.572 1.00 87.38 88 THR A CA 1
ATOM 653 C C . THR A 1 88 ? 23.132 -18.797 -32.220 1.00 87.38 88 THR A C 1
ATOM 655 O O . THR A 1 88 ? 23.141 -18.922 -33.443 1.00 87.38 88 THR A O 1
ATOM 658 N N . LYS A 1 89 ? 23.847 -19.576 -31.403 1.00 88.88 89 LYS A N 1
ATOM 659 C CA . LYS A 1 89 ? 24.700 -20.690 -31.822 1.00 88.88 89 LYS A CA 1
ATOM 660 C C . LYS A 1 89 ? 24.668 -21.843 -30.804 1.00 88.88 89 LYS A C 1
ATOM 662 O O . LYS A 1 89 ? 24.347 -21.608 -29.638 1.00 88.88 89 LYS A O 1
ATOM 667 N N . PRO A 1 90 ? 25.026 -23.076 -31.212 1.00 84.88 90 PRO A N 1
ATOM 668 C CA . PRO A 1 90 ? 25.042 -24.245 -30.324 1.00 84.88 90 PRO A CA 1
ATOM 669 C C . PRO A 1 90 ? 25.841 -24.049 -29.023 1.00 84.88 90 PRO A C 1
ATOM 671 O O . PRO A 1 90 ? 25.399 -24.490 -27.962 1.00 84.88 90 PRO A O 1
ATOM 674 N N . ASP A 1 91 ? 26.962 -23.323 -29.076 1.00 89.38 91 ASP A N 1
ATOM 675 C CA . ASP A 1 91 ? 27.806 -23.040 -27.904 1.00 89.38 91 ASP A CA 1
ATOM 676 C C . ASP A 1 91 ? 27.077 -22.252 -26.808 1.00 89.38 91 ASP A C 1
ATOM 678 O O . ASP A 1 91 ? 27.329 -22.466 -25.621 1.00 89.38 91 ASP A O 1
ATOM 682 N N . ASP A 1 92 ? 26.143 -21.369 -27.185 1.00 86.88 92 ASP A N 1
ATOM 683 C CA . ASP A 1 92 ? 25.366 -20.582 -26.225 1.00 86.88 92 ASP A CA 1
ATOM 684 C C . ASP A 1 92 ? 24.508 -21.525 -25.364 1.00 86.88 92 ASP A C 1
ATOM 686 O O . ASP A 1 92 ? 24.441 -21.383 -24.145 1.00 86.88 92 ASP A O 1
ATOM 690 N N . ALA A 1 93 ? 23.901 -22.550 -25.975 1.00 83.81 93 ALA A N 1
ATOM 691 C CA . ALA A 1 93 ? 23.125 -23.562 -25.260 1.00 83.81 93 ALA A CA 1
ATOM 692 C C . ALA A 1 93 ? 24.010 -24.416 -24.336 1.00 83.81 93 ALA A C 1
ATOM 694 O O . ALA A 1 93 ? 23.627 -24.696 -23.196 1.00 83.81 93 ALA A O 1
ATOM 695 N N . ALA A 1 94 ? 25.206 -24.792 -24.803 1.00 85.81 94 ALA A N 1
ATOM 696 C CA . ALA A 1 94 ? 26.166 -25.567 -24.022 1.00 85.81 94 ALA A CA 1
ATOM 697 C C . ALA A 1 94 ? 26.640 -24.798 -22.777 1.00 85.81 94 ALA A C 1
ATOM 699 O O . ALA A 1 94 ? 26.598 -25.340 -21.673 1.00 85.81 94 ALA A O 1
ATOM 700 N N . ALA A 1 95 ? 26.993 -23.516 -22.911 1.00 82.31 95 ALA A N 1
ATOM 701 C CA . ALA A 1 95 ? 27.410 -22.668 -21.790 1.00 82.31 95 ALA A CA 1
ATOM 702 C C . ALA A 1 95 ? 26.303 -22.502 -20.726 1.00 82.31 95 ALA A C 1
ATOM 704 O O . ALA A 1 95 ? 26.554 -22.535 -19.514 1.00 82.31 95 ALA A O 1
ATOM 705 N N . LEU A 1 96 ? 25.046 -22.387 -21.162 1.00 80.81 96 LEU A N 1
ATOM 706 C CA . LEU A 1 96 ? 23.881 -22.299 -20.275 1.00 80.81 96 LEU A CA 1
ATOM 707 C C . LEU A 1 96 ? 23.568 -23.596 -19.530 1.00 80.81 96 LEU A C 1
ATOM 709 O O . LEU A 1 96 ? 23.001 -23.552 -18.433 1.00 80.81 96 LEU A O 1
ATOM 713 N N . LEU A 1 97 ? 23.894 -24.740 -20.128 1.00 81.00 97 LEU A N 1
ATOM 714 C CA . LEU A 1 97 ? 23.726 -26.050 -19.512 1.00 81.00 97 LEU A CA 1
ATOM 715 C C . LEU A 1 97 ? 24.874 -26.341 -18.538 1.00 81.00 97 LEU A C 1
ATOM 717 O O . LEU A 1 97 ? 24.631 -26.707 -17.390 1.00 81.00 97 LEU A O 1
ATOM 721 N N . MET A 1 98 ? 26.115 -26.089 -18.959 1.00 79.56 98 MET A N 1
ATOM 722 C CA . MET A 1 98 ? 27.321 -26.312 -18.157 1.00 79.56 98 MET A CA 1
ATOM 723 C C . MET A 1 98 ? 27.347 -25.447 -16.889 1.00 79.56 98 MET A C 1
ATOM 725 O O . MET A 1 98 ? 27.678 -25.947 -15.818 1.00 79.56 98 MET A O 1
ATOM 729 N N . SER A 1 99 ? 26.910 -24.184 -16.961 1.00 69.69 99 SER A N 1
ATOM 730 C CA . SER A 1 99 ? 26.782 -23.310 -15.777 1.00 69.69 99 SER A CA 1
ATOM 731 C C . SER A 1 99 ? 25.771 -23.817 -14.736 1.00 69.69 99 SER A C 1
ATOM 733 O O . SER A 1 99 ? 25.930 -23.552 -13.542 1.00 69.69 99 SER A O 1
ATOM 735 N N . ARG A 1 100 ? 24.751 -24.580 -15.159 1.00 65.12 100 ARG A N 1
ATOM 736 C CA . ARG A 1 100 ? 23.769 -25.231 -14.271 1.00 65.12 100 ARG A CA 1
ATOM 737 C C . ARG A 1 100 ? 24.240 -26.584 -13.737 1.00 65.12 100 ARG A C 1
ATOM 739 O O . ARG A 1 100 ? 23.720 -27.042 -12.726 1.00 65.12 100 ARG A O 1
ATOM 746 N N . MET A 1 101 ? 25.232 -27.199 -14.376 1.00 69.25 101 MET A N 1
ATOM 747 C CA . MET A 1 101 ? 25.811 -28.496 -14.016 1.00 69.25 101 MET A CA 1
ATOM 748 C C . MET A 1 101 ? 27.089 -28.355 -13.172 1.00 69.25 101 MET A C 1
ATOM 750 O O . MET A 1 101 ? 28.060 -29.072 -13.399 1.00 69.25 101 MET A O 1
ATOM 754 N N . ARG A 1 102 ? 27.125 -27.454 -12.178 1.00 59.12 102 ARG A N 1
ATOM 755 C CA . ARG A 1 102 ? 28.212 -27.482 -11.178 1.00 59.12 102 ARG A CA 1
ATOM 756 C C . ARG A 1 102 ? 28.094 -28.775 -10.356 1.00 59.12 102 ARG A C 1
ATOM 758 O O . ARG A 1 102 ? 27.070 -28.966 -9.698 1.00 59.12 102 ARG A O 1
ATOM 765 N N . PRO A 1 103 ? 29.087 -29.679 -10.375 1.00 51.97 103 PRO A N 1
ATOM 766 C CA . PRO A 1 103 ? 28.964 -30.959 -9.698 1.00 51.97 103 PRO A CA 1
ATOM 767 C C . PRO A 1 103 ? 29.325 -30.807 -8.216 1.00 51.97 103 PRO A C 1
ATOM 769 O O . PRO A 1 103 ? 30.493 -30.872 -7.852 1.00 51.97 103 PRO A O 1
ATOM 772 N N . GLU A 1 104 ? 28.329 -30.662 -7.339 1.00 53.78 104 GLU A N 1
ATOM 773 C CA . GLU A 1 104 ? 28.543 -30.721 -5.878 1.00 53.78 104 GLU A CA 1
ATOM 774 C C . GLU A 1 104 ? 28.209 -32.079 -5.229 1.00 53.78 104 GLU A C 1
ATOM 776 O O . GLU A 1 104 ? 28.243 -32.199 -4.010 1.00 53.78 104 GLU A O 1
ATOM 781 N N . ARG A 1 105 ? 27.942 -33.161 -5.981 1.00 54.69 105 ARG A N 1
ATOM 782 C CA . ARG A 1 105 ? 27.599 -34.470 -5.363 1.00 54.69 105 ARG A CA 1
ATOM 783 C C . ARG A 1 105 ? 28.318 -35.710 -5.895 1.00 54.69 105 ARG A C 1
ATOM 785 O O . ARG A 1 105 ? 27.875 -36.821 -5.634 1.00 54.69 105 ARG A O 1
ATOM 792 N N . LEU A 1 106 ? 29.469 -35.570 -6.552 1.00 51.16 106 LEU A N 1
ATOM 793 C CA . LEU A 1 106 ? 30.274 -36.736 -6.969 1.00 51.16 106 LEU A CA 1
ATOM 794 C C . LEU A 1 106 ? 31.328 -37.199 -5.942 1.00 51.16 106 LEU A C 1
ATOM 796 O O . LEU A 1 106 ? 32.045 -38.154 -6.213 1.00 51.16 106 LEU A O 1
ATOM 800 N N . LYS A 1 107 ? 31.397 -36.602 -4.740 1.00 45.19 107 LYS A N 1
ATOM 801 C CA . LYS A 1 107 ? 32.267 -37.101 -3.649 1.00 45.19 107 LYS A CA 1
ATOM 802 C C . LYS A 1 107 ? 31.590 -38.075 -2.673 1.00 45.19 107 LYS A C 1
ATOM 804 O O . LYS A 1 107 ? 32.277 -38.638 -1.833 1.00 45.19 107 LYS A O 1
ATOM 809 N N . GLN A 1 108 ? 30.278 -38.306 -2.774 1.00 44.56 108 GLN A N 1
ATOM 810 C CA . GLN A 1 108 ? 29.548 -39.115 -1.783 1.00 44.56 108 GLN A CA 1
ATOM 811 C C . GLN A 1 108 ? 29.381 -40.596 -2.176 1.00 44.56 108 GLN A C 1
ATOM 813 O O . GLN A 1 108 ? 29.086 -41.416 -1.319 1.00 44.56 108 GLN A O 1
ATOM 818 N N . ALA A 1 109 ? 29.632 -40.967 -3.438 1.00 47.66 109 ALA A N 1
ATOM 819 C CA . ALA A 1 109 ? 29.421 -42.331 -3.946 1.00 47.66 109 ALA A CA 1
ATOM 820 C C . ALA A 1 109 ? 30.697 -43.202 -4.009 1.00 47.66 109 ALA A C 1
ATOM 822 O O . ALA A 1 109 ? 30.699 -44.247 -4.656 1.00 47.66 109 ALA A O 1
ATOM 823 N N . ALA A 1 110 ? 31.788 -42.778 -3.359 1.00 49.12 110 ALA A N 1
ATOM 824 C CA . ALA A 1 110 ? 33.023 -43.565 -3.257 1.00 49.12 110 ALA A CA 1
ATOM 825 C C . ALA A 1 110 ? 33.156 -44.340 -1.926 1.00 49.12 110 ALA A C 1
ATOM 827 O O . ALA A 1 110 ? 34.118 -45.084 -1.765 1.00 49.12 110 ALA A O 1
ATOM 828 N N . GLY A 1 111 ? 32.206 -44.194 -0.989 1.00 46.84 111 GLY A N 1
ATOM 829 C CA . GLY A 1 111 ? 32.236 -44.861 0.324 1.00 46.84 111 GLY A CA 1
ATOM 830 C C . GLY A 1 111 ? 31.631 -46.271 0.366 1.00 46.84 111 GLY A C 1
ATOM 831 O O . GLY A 1 111 ? 32.056 -47.084 1.178 1.00 46.84 111 GLY A O 1
ATOM 832 N N . ASP A 1 112 ? 30.704 -46.604 -0.538 1.00 50.16 112 ASP A N 1
ATOM 833 C CA . ASP A 1 112 ? 29.853 -47.801 -0.380 1.00 50.16 112 ASP A CA 1
ATOM 834 C C . ASP A 1 112 ? 30.357 -49.062 -1.105 1.00 50.16 112 ASP A C 1
ATOM 836 O O . ASP A 1 112 ? 29.738 -50.122 -1.026 1.00 50.16 112 ASP A O 1
ATOM 840 N N . ARG A 1 113 ? 31.492 -49.002 -1.814 1.00 48.97 113 ARG A N 1
ATOM 841 C CA . ARG A 1 113 ? 31.995 -50.147 -2.605 1.00 48.97 113 ARG A CA 1
ATOM 842 C C . ARG A 1 113 ? 32.949 -51.090 -1.860 1.00 48.97 113 ARG A C 1
ATOM 844 O O . ARG A 1 113 ? 33.458 -52.018 -2.478 1.00 48.97 113 ARG A O 1
ATOM 851 N N . LEU A 1 114 ? 33.173 -50.905 -0.556 1.00 50.66 114 LEU A N 1
ATOM 852 C CA . LEU A 1 114 ? 34.065 -51.766 0.243 1.00 50.66 114 LEU A CA 1
ATOM 853 C C . LEU A 1 114 ? 33.350 -52.825 1.111 1.00 50.66 114 LEU A C 1
ATOM 855 O O . LEU A 1 114 ? 33.987 -53.411 1.978 1.00 50.66 114 LEU A O 1
ATOM 859 N N . SER A 1 115 ? 32.063 -53.126 0.883 1.00 54.47 115 SER A N 1
ATOM 860 C CA . SER A 1 115 ? 31.291 -54.047 1.748 1.00 54.47 115 SER A CA 1
ATOM 861 C C . SER A 1 115 ? 30.622 -55.241 1.035 1.00 54.47 115 SER A C 1
ATOM 863 O O . SER A 1 115 ? 29.539 -55.671 1.428 1.00 54.47 115 SER A O 1
ATOM 865 N N . GLY A 1 116 ? 31.236 -55.823 0.002 1.00 39.78 116 GLY A N 1
ATOM 866 C CA . GLY A 1 116 ? 30.682 -57.022 -0.647 1.00 39.78 116 GLY A CA 1
ATOM 867 C C . GLY A 1 116 ? 31.739 -58.065 -0.987 1.00 39.78 116 GLY A C 1
ATOM 868 O O . GLY A 1 116 ? 32.375 -57.976 -2.031 1.00 39.78 116 GLY A O 1
ATOM 869 N N . SER A 1 117 ? 31.929 -59.056 -0.114 1.00 36.81 117 SER A N 1
ATOM 870 C CA . SER A 1 117 ? 32.762 -60.240 -0.370 1.00 36.81 117 SER A CA 1
ATOM 871 C C . SER A 1 117 ? 32.193 -61.094 -1.520 1.00 36.81 117 SER A C 1
ATOM 873 O O . SER A 1 117 ? 30.979 -61.303 -1.553 1.00 36.81 117 SER A O 1
ATOM 875 N N . PRO A 1 118 ? 33.012 -61.658 -2.430 1.00 41.62 118 PRO A N 1
ATOM 876 C CA . PRO A 1 118 ? 32.514 -62.579 -3.445 1.00 41.62 118 PRO A CA 1
ATOM 877 C C . PRO A 1 118 ? 32.397 -64.001 -2.869 1.00 41.62 118 PRO A C 1
ATOM 879 O O . PRO A 1 118 ? 33.367 -64.561 -2.359 1.00 41.62 118 PRO A O 1
ATOM 882 N N . HIS A 1 119 ? 31.205 -64.597 -2.946 1.00 43.69 119 HIS A N 1
ATOM 883 C CA . HIS A 1 119 ? 30.999 -66.029 -2.699 1.00 43.69 119 HIS A CA 1
ATOM 884 C C . HIS A 1 119 ? 31.569 -66.864 -3.864 1.00 43.69 119 HIS A C 1
ATOM 886 O O . HIS A 1 119 ? 31.263 -66.553 -5.018 1.00 43.69 119 HIS A O 1
ATOM 892 N N . PRO A 1 120 ? 32.371 -67.918 -3.612 1.00 51.44 1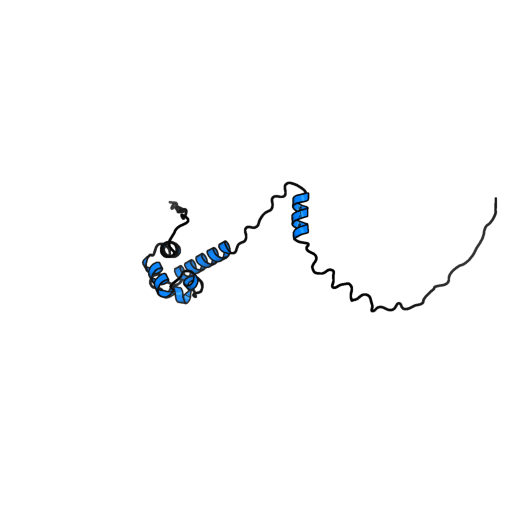20 PRO A N 1
ATOM 893 C CA . PRO A 1 120 ? 32.864 -68.802 -4.659 1.00 51.44 120 PRO A CA 1
ATOM 894 C C . PRO A 1 120 ? 31.940 -70.015 -4.874 1.00 51.44 120 PRO A C 1
ATOM 896 O O . PRO A 1 120 ? 31.221 -70.429 -3.970 1.00 51.44 120 PRO A O 1
ATOM 899 N N . HIS A 1 121 ? 32.082 -70.621 -6.059 1.00 45.59 121 HIS A N 1
ATOM 900 C CA . HIS A 1 121 ? 31.599 -71.942 -6.501 1.00 45.59 121 HIS A CA 1
ATOM 901 C C . HIS A 1 121 ? 30.216 -72.035 -7.168 1.00 45.59 121 HIS A C 1
ATOM 903 O O . HIS A 1 121 ? 29.187 -72.067 -6.509 1.00 45.59 121 HIS A O 1
ATOM 909 N N . LEU A 1 122 ? 30.228 -72.263 -8.490 1.00 41.47 122 LEU A N 1
ATOM 910 C CA . LEU A 1 122 ? 29.854 -73.559 -9.080 1.00 41.47 122 LEU A CA 1
ATOM 911 C C . LEU A 1 122 ? 30.329 -73.629 -10.551 1.00 41.47 122 LEU A C 1
ATOM 913 O O . LEU A 1 122 ? 29.885 -72.853 -11.392 1.00 41.47 122 LEU A O 1
ATOM 917 N N . LEU A 1 123 ? 31.229 -74.566 -10.862 1.00 48.69 123 LEU A N 1
ATOM 918 C CA . LEU A 1 123 ? 31.485 -75.036 -12.231 1.00 48.69 123 LEU A CA 1
ATOM 919 C C . LEU A 1 123 ? 30.424 -76.087 -12.586 1.00 48.69 123 LEU A C 1
ATOM 921 O O . LEU A 1 123 ? 30.182 -76.965 -11.755 1.00 48.69 123 LEU A O 1
ATOM 925 N N . PRO A 1 124 ? 29.910 -76.122 -13.824 1.00 46.28 124 PRO A N 1
ATOM 926 C CA . PRO A 1 124 ? 29.438 -77.370 -14.393 1.00 46.28 124 PRO A CA 1
ATOM 927 C C . PRO A 1 124 ? 30.399 -77.875 -15.471 1.00 46.28 124 PRO A C 1
ATOM 929 O O . PRO A 1 124 ? 30.656 -77.240 -16.492 1.00 46.28 124 PRO A O 1
ATOM 932 N N . MET A 1 125 ? 30.913 -79.066 -15.178 1.00 49.75 125 MET A N 1
ATOM 933 C CA . MET A 1 125 ? 31.498 -80.031 -16.100 1.00 49.75 125 MET A CA 1
ATOM 934 C C . MET A 1 125 ? 30.578 -80.300 -17.295 1.00 49.75 125 MET A C 1
ATOM 936 O O . MET A 1 125 ? 29.364 -80.407 -17.130 1.00 49.75 125 MET A O 1
ATOM 940 N N . GLY A 1 126 ? 31.175 -80.520 -18.467 1.00 45.38 126 GLY A N 1
ATOM 941 C CA . GLY A 1 126 ? 30.471 -81.095 -19.610 1.00 45.38 126 GLY A CA 1
ATOM 942 C C . GLY A 1 126 ? 31.205 -80.951 -20.938 1.00 45.38 126 GLY A C 1
ATOM 943 O O . GLY A 1 126 ? 30.738 -80.229 -21.809 1.00 45.38 126 GLY A O 1
ATOM 944 N N . GLN A 1 127 ? 32.330 -81.652 -21.115 1.00 50.97 127 GLN A N 1
ATOM 945 C CA . GLN A 1 127 ? 32.716 -82.118 -22.454 1.00 50.97 127 GLN A CA 1
ATOM 946 C C . GLN A 1 127 ? 32.109 -83.506 -22.691 1.00 50.97 127 GLN A C 1
ATOM 948 O O . GLN A 1 127 ? 32.041 -84.311 -21.761 1.00 50.97 127 GLN A O 1
ATOM 953 N N . PRO A 1 128 ? 31.707 -83.801 -23.933 1.00 51.53 128 PRO A N 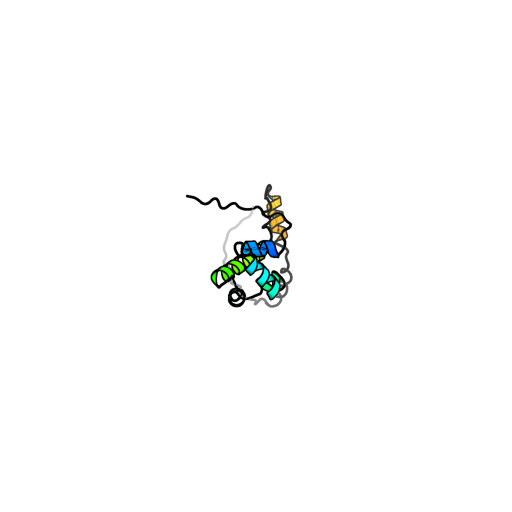1
ATOM 954 C CA . PRO A 1 128 ? 32.363 -84.885 -24.667 1.00 51.53 128 PRO A CA 1
ATOM 955 C C . PRO A 1 128 ? 32.702 -84.438 -26.103 1.00 51.53 128 PRO A C 1
ATOM 957 O O . PRO A 1 128 ? 31.896 -83.818 -26.783 1.00 51.53 128 PRO A O 1
ATOM 960 N N . SER A 1 129 ? 33.967 -84.552 -26.514 1.00 53.25 129 SER A N 1
ATOM 961 C CA . SER A 1 129 ? 34.562 -85.728 -27.176 1.00 53.25 129 SER A CA 1
ATOM 962 C C . SER A 1 129 ? 34.085 -85.946 -28.619 1.00 53.25 129 SER A C 1
ATOM 964 O O . SER A 1 129 ? 32.929 -86.294 -28.841 1.00 53.25 129 SER A O 1
ATOM 966 N N . GLY A 1 130 ? 35.024 -85.867 -29.575 1.00 46.12 130 GLY A N 1
ATOM 967 C CA . GLY A 1 130 ? 35.010 -86.767 -30.733 1.00 46.12 130 GLY A CA 1
ATOM 968 C C . GLY A 1 130 ? 35.326 -86.186 -32.118 1.00 46.12 130 GLY A C 1
ATOM 969 O O . GLY A 1 130 ? 34.423 -85.764 -32.823 1.00 46.12 130 GLY A O 1
ATOM 970 N N . ALA A 1 131 ? 36.580 -86.397 -32.538 1.00 47.91 131 ALA A N 1
ATOM 971 C CA . ALA A 1 131 ? 36.979 -86.945 -33.847 1.00 47.91 131 ALA A CA 1
ATOM 972 C C . ALA A 1 131 ? 37.237 -86.037 -35.080 1.00 47.91 131 ALA A C 1
ATOM 974 O O . ALA A 1 131 ? 36.347 -85.410 -35.638 1.00 47.91 131 ALA A O 1
ATOM 975 N N . GLY A 1 132 ? 38.474 -86.185 -35.591 1.00 45.38 132 GLY A N 1
ATOM 976 C CA . GLY A 1 132 ? 38.903 -85.997 -36.989 1.00 45.38 132 GLY A CA 1
ATOM 977 C C . GLY A 1 132 ? 39.675 -84.694 -37.229 1.00 45.38 132 GLY A C 1
ATOM 978 O O . GLY A 1 132 ? 39.108 -83.628 -37.084 1.00 45.38 132 GLY A O 1
ATOM 979 N N . GLY A 1 133 ? 40.957 -84.628 -37.594 1.00 40.81 133 GLY A N 1
ATOM 980 C CA . GLY A 1 133 ? 41.902 -85.607 -38.125 1.00 40.81 133 GLY A CA 1
ATOM 981 C C . GLY A 1 133 ? 42.669 -84.987 -39.311 1.00 40.81 133 GLY A C 1
ATOM 982 O O . GLY A 1 133 ? 42.034 -84.662 -40.303 1.00 40.81 133 GLY A O 1
ATOM 983 N N . ARG A 1 134 ? 44.015 -84.937 -39.209 1.00 53.31 134 ARG A N 1
ATOM 984 C CA . ARG A 1 134 ? 45.056 -84.726 -40.265 1.00 53.31 134 ARG A CA 1
ATOM 985 C C . ARG A 1 134 ? 45.204 -83.286 -40.799 1.00 53.31 134 ARG A C 1
ATOM 987 O O . ARG A 1 134 ? 44.262 -82.722 -41.326 1.00 53.31 134 ARG A O 1
ATOM 994 N N . ILE A 1 135 ? 46.316 -82.587 -40.539 1.00 49.44 135 ILE A N 1
ATOM 995 C CA . ILE A 1 135 ? 47.671 -82.692 -41.139 1.00 49.44 135 ILE A CA 1
ATOM 996 C C . ILE A 1 135 ? 47.645 -82.627 -42.672 1.00 49.44 135 ILE A C 1
ATOM 998 O O . ILE A 1 135 ? 47.455 -83.661 -43.315 1.00 49.44 135 ILE A O 1
ATOM 1002 N N . LEU A 1 136 ? 47.920 -81.432 -43.204 1.00 54.81 136 LEU A N 1
ATOM 1003 C CA . LEU A 1 136 ? 49.091 -81.126 -44.037 1.00 54.81 136 LEU A CA 1
ATOM 1004 C C . LEU A 1 136 ? 49.641 -79.757 -43.620 1.00 54.81 136 LEU A C 1
ATOM 1006 O O . LEU A 1 136 ? 48.807 -78.902 -43.244 1.00 54.81 136 LEU A O 1
#

Foldseek 3Di:
DDPPPPPDDDDPDDDQQRVQCVQLPNPSQLSVQLCVVQVDPVSLQPDDLVVSCPRPPQHNVSSVSSNVVSVVVVCVVPDDPPCPPDPPDPVSVVVVVVVVCPDPPPVPPPPPPPPDDDDDDDDDDDDDDDDDDDDD

Secondary structure (DSSP, 8-state):
--------PPPS---HHHHHHHHTTS-HHHHHHHHHHHSSHHHHHHS-HHHHHTSTTTHHHHHHHHHHHHHHHHHHHH----------SHHHHHHHHHTT----STTSTTSGGG--PPPP----------------

Radius of gyration: 36.4 Å; chains: 1; bounding box: 68×99×55 Å